Protein AF-A0A0K8TM25-F1 (afdb_monomer_lite)

Secondary structure (DSSP, 8-state):
--HHHHHHHHHHHTT-------PPPPP-------EEEEETTT--EEEESSHHHHHHHHHH-TTSPEEEEEESPPPTTS---

Organism: Tabanus bromius (NCBI:txid304241)

Structure (mmCIF, N/CA/C/O backbone):
data_AF-A0A0K8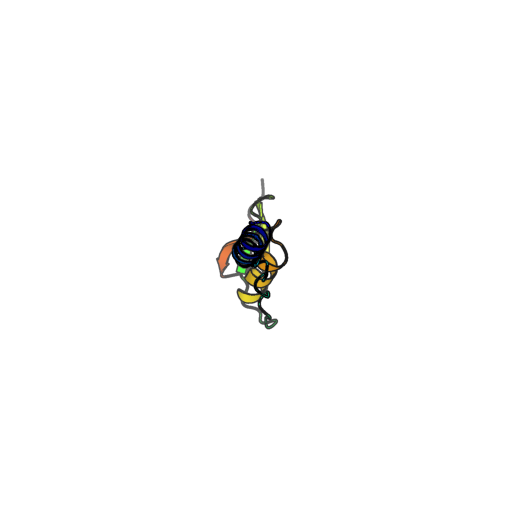TM25-F1
#
_entry.id   AF-A0A0K8TM25-F1
#
loop_
_atom_site.group_PDB
_atom_site.id
_atom_site.type_symbol
_atom_site.label_atom_id
_atom_site.label_alt_id
_atom_site.label_comp_id
_atom_site.label_asym_id
_atom_site.label_entity_id
_atom_site.label_seq_id
_atom_site.pdbx_PDB_ins_code
_atom_site.Cartn_x
_atom_site.Cartn_y
_atom_site.Cartn_z
_atom_site.occupancy
_atom_site.B_iso_or_equiv
_atom_site.auth_seq_id
_atom_site.auth_comp_id
_atom_site.auth_asym_id
_atom_site.auth_atom_id
_atom_site.pdbx_PDB_model_num
ATOM 1 N N . MET A 1 1 ? 49.710 -14.750 27.468 1.00 52.44 1 MET A N 1
ATOM 2 C CA . MET A 1 1 ? 48.330 -14.455 27.933 1.00 52.44 1 MET A CA 1
ATOM 3 C C . MET A 1 1 ? 47.643 -13.269 27.245 1.00 52.44 1 MET A C 1
ATOM 5 O O . MET A 1 1 ? 46.441 -13.352 27.079 1.00 52.44 1 MET A O 1
ATOM 9 N N . LYS A 1 2 ? 48.341 -12.215 26.779 1.00 50.16 2 LYS A N 1
ATOM 10 C CA . LYS A 1 2 ? 47.720 -11.118 25.991 1.00 50.16 2 LYS A CA 1
ATOM 11 C C . LYS A 1 2 ? 47.219 -11.549 24.596 1.00 50.16 2 LYS A C 1
ATOM 13 O O . LYS A 1 2 ? 46.192 -11.067 24.144 1.00 50.16 2 LYS A O 1
ATOM 18 N N . PHE A 1 3 ? 47.912 -12.489 23.946 1.00 53.72 3 PHE A N 1
ATOM 19 C CA . PHE A 1 3 ? 47.567 -12.972 22.598 1.00 53.72 3 PHE A CA 1
ATOM 20 C C . PHE A 1 3 ? 46.292 -13.830 22.540 1.00 53.72 3 PHE A C 1
ATOM 22 O O . PHE A 1 3 ? 45.616 -13.836 21.519 1.00 53.72 3 PHE A O 1
ATOM 29 N N . LEU A 1 4 ? 45.926 -14.493 23.645 1.00 55.19 4 LEU A N 1
ATOM 30 C CA . LEU A 1 4 ? 44.688 -15.283 23.741 1.00 55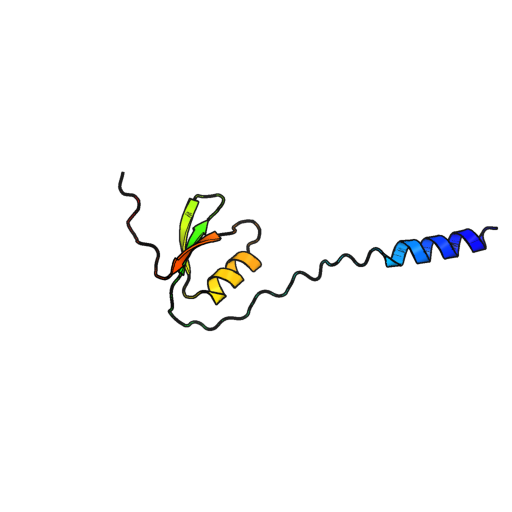.19 4 LEU A CA 1
ATOM 31 C C . LEU A 1 4 ? 43.432 -14.405 23.840 1.00 55.19 4 LEU A C 1
ATOM 33 O O . LEU A 1 4 ? 42.341 -14.866 23.547 1.00 55.19 4 LEU A O 1
ATOM 37 N N . ILE A 1 5 ? 43.576 -13.143 24.250 1.00 57.66 5 ILE A N 1
ATOM 38 C CA . ILE A 1 5 ? 42.445 -12.220 24.417 1.00 57.66 5 ILE A CA 1
ATOM 39 C C . ILE A 1 5 ? 42.077 -11.589 23.064 1.00 57.66 5 ILE A C 1
ATOM 41 O O . ILE A 1 5 ? 40.905 -11.369 22.774 1.00 57.66 5 ILE A O 1
ATOM 45 N N . ILE A 1 6 ? 43.073 -11.365 22.199 1.00 57.66 6 ILE A N 1
ATOM 46 C CA . ILE A 1 6 ? 42.894 -10.756 20.873 1.00 57.66 6 ILE A CA 1
ATOM 47 C C . ILE A 1 6 ? 42.123 -11.697 19.929 1.00 57.66 6 ILE A C 1
ATOM 49 O O . ILE A 1 6 ? 41.266 -11.240 19.175 1.00 57.66 6 ILE A O 1
ATOM 53 N N . SER A 1 7 ? 42.362 -13.012 20.000 1.00 58.06 7 SER A N 1
ATOM 54 C CA . SER A 1 7 ? 41.664 -13.997 19.158 1.00 58.06 7 SER A CA 1
ATOM 55 C C . SER A 1 7 ? 40.183 -14.169 19.516 1.00 58.06 7 SER A C 1
ATOM 57 O O . SER A 1 7 ? 39.363 -14.414 18.635 1.00 58.06 7 SER A O 1
ATOM 59 N N . VAL A 1 8 ? 39.819 -13.999 20.790 1.00 60.78 8 VAL A N 1
ATOM 60 C CA . VAL A 1 8 ? 38.432 -14.131 21.264 1.00 60.78 8 VAL A CA 1
ATOM 61 C C . VAL A 1 8 ? 37.570 -12.949 20.805 1.00 60.78 8 VAL A C 1
ATOM 63 O O . VAL A 1 8 ? 36.417 -13.143 20.433 1.00 60.78 8 VAL A O 1
ATOM 66 N N . ILE A 1 9 ? 38.132 -11.738 20.740 1.00 63.88 9 ILE A N 1
ATOM 67 C CA . ILE A 1 9 ? 37.409 -10.538 20.284 1.00 63.88 9 ILE A CA 1
ATOM 68 C C . ILE A 1 9 ? 37.058 -10.643 18.794 1.00 63.88 9 ILE A C 1
ATOM 70 O O . ILE A 1 9 ? 35.928 -10.354 18.410 1.00 63.88 9 ILE A O 1
ATOM 74 N N . ALA A 1 10 ? 37.982 -11.136 17.964 1.00 61.53 10 ALA A N 1
ATOM 75 C CA . ALA A 1 10 ? 37.727 -11.335 16.537 1.00 61.53 10 ALA A CA 1
ATOM 76 C C . ALA A 1 10 ? 36.599 -12.350 16.271 1.00 61.53 10 ALA A C 1
ATOM 78 O O . ALA A 1 10 ? 35.796 -12.129 15.371 1.00 61.53 10 ALA A O 1
ATOM 79 N N . LEU A 1 11 ? 36.495 -13.416 17.079 1.00 58.41 11 LEU A N 1
ATOM 80 C CA . LEU A 1 11 ? 35.412 -14.408 16.995 1.00 58.41 11 LEU A CA 1
ATOM 81 C C . LEU A 1 11 ? 34.054 -13.854 17.448 1.00 58.41 11 LEU A C 1
ATOM 83 O O . LEU A 1 11 ? 33.028 -14.219 16.882 1.00 58.41 11 LEU A O 1
ATOM 87 N N . ILE A 1 12 ? 34.034 -12.951 18.430 1.00 61.91 12 ILE A N 1
ATOM 88 C CA . ILE A 1 12 ? 32.800 -12.290 18.881 1.00 61.91 12 ILE A CA 1
ATOM 89 C C . ILE A 1 12 ? 32.314 -11.272 17.832 1.00 61.91 12 ILE A C 1
ATOM 91 O O . ILE A 1 12 ? 31.110 -11.093 17.661 1.00 61.91 12 ILE A O 1
ATOM 95 N N . CYS A 1 13 ? 33.223 -10.648 17.076 1.00 61.22 13 CYS A N 1
ATOM 96 C CA . CYS A 1 13 ? 32.872 -9.653 16.061 1.00 61.22 13 CYS A CA 1
ATOM 97 C C . CYS A 1 13 ? 32.226 -10.226 14.783 1.00 61.22 13 CYS A C 1
ATOM 99 O O . CYS A 1 13 ? 31.558 -9.476 14.075 1.00 61.22 13 CYS A O 1
ATOM 101 N N . ILE A 1 14 ? 32.366 -11.526 14.484 1.00 59.28 14 ILE A N 1
ATOM 102 C CA . ILE A 1 14 ? 31.790 -12.138 13.262 1.00 59.28 14 ILE A CA 1
ATOM 103 C C . ILE A 1 14 ? 30.255 -12.239 13.342 1.00 59.28 14 ILE A C 1
ATOM 105 O O . ILE A 1 14 ? 29.580 -12.329 12.322 1.00 59.28 14 ILE A O 1
ATOM 109 N N . SER A 1 15 ? 29.685 -12.173 14.548 1.00 57.72 15 SER A N 1
ATOM 110 C CA . SER A 1 15 ? 28.235 -12.256 14.761 1.00 57.72 15 SER A CA 1
ATOM 111 C C . SER A 1 15 ? 27.495 -10.936 14.522 1.00 57.72 15 SER A C 1
ATOM 113 O O . SER A 1 15 ? 26.268 -10.935 14.494 1.00 57.72 15 SER A O 1
ATOM 115 N N . PHE A 1 16 ? 28.202 -9.816 14.328 1.00 63.59 16 PHE A N 1
ATOM 116 C CA . PHE A 1 16 ? 27.588 -8.523 14.005 1.00 63.59 16 PHE A CA 1
ATOM 117 C C . PHE A 1 16 ? 27.624 -8.250 12.502 1.00 63.59 16 PHE A C 1
ATOM 119 O O . PHE A 1 16 ? 27.958 -7.152 12.061 1.00 63.59 16 PHE A O 1
ATOM 126 N N . THR A 1 17 ? 27.259 -9.234 11.682 1.00 55.47 17 THR A N 1
ATOM 127 C CA . THR A 1 17 ? 26.669 -8.875 10.394 1.00 55.47 17 THR A CA 1
ATOM 128 C C . THR A 1 17 ? 25.257 -8.392 10.705 1.00 55.47 17 THR A C 1
ATOM 130 O O . THR A 1 17 ? 24.332 -9.198 10.803 1.00 55.47 17 THR A O 1
ATOM 133 N N . ASP A 1 18 ? 25.099 -7.089 10.950 1.00 60.53 18 ASP A N 1
ATOM 134 C CA . ASP A 1 18 ? 23.779 -6.465 10.975 1.00 60.53 18 ASP A CA 1
ATOM 135 C C . ASP A 1 18 ? 23.122 -6.805 9.636 1.00 60.53 18 ASP A C 1
ATOM 137 O O . ASP A 1 18 ? 23.577 -6.377 8.572 1.00 60.53 18 ASP A O 1
ATOM 141 N N . SER A 1 19 ? 22.092 -7.650 9.668 1.00 58.22 19 SER A N 1
ATOM 142 C CA . SER A 1 19 ? 21.308 -7.989 8.489 1.00 58.22 19 SER A CA 1
ATOM 143 C C . SER A 1 19 ? 20.416 -6.814 8.070 1.00 58.22 19 SER A C 1
ATOM 145 O O . SER A 1 19 ? 19.285 -7.035 7.637 1.00 58.22 19 SER A O 1
ATOM 147 N N . ASN A 1 20 ? 20.920 -5.575 8.126 1.00 58.38 20 ASN A N 1
ATOM 148 C CA . ASN A 1 20 ? 20.374 -4.396 7.457 1.00 58.38 20 ASN A CA 1
ATOM 149 C C . ASN A 1 20 ? 20.493 -4.490 5.932 1.00 58.38 20 ASN A C 1
ATOM 151 O O . ASN A 1 20 ? 20.593 -3.493 5.222 1.00 58.38 20 ASN A O 1
ATOM 155 N N . GLN A 1 21 ? 20.440 -5.699 5.385 1.00 58.69 21 GLN A N 1
ATOM 156 C CA . GLN A 1 21 ? 20.031 -5.892 4.010 1.00 58.69 21 GLN A CA 1
ATOM 157 C C . GLN A 1 21 ? 18.518 -5.650 3.995 1.00 58.69 21 GLN A C 1
ATOM 159 O O . GLN A 1 21 ? 17.722 -6.592 3.964 1.00 58.69 21 GLN A O 1
ATOM 164 N N . GLY A 1 22 ? 18.119 -4.377 4.108 1.00 65.31 22 GLY A N 1
ATOM 165 C CA . GLY A 1 22 ? 16.756 -3.944 3.844 1.00 65.31 22 GLY A CA 1
ATOM 166 C C . GLY A 1 22 ? 16.361 -4.542 2.503 1.00 65.31 22 GLY A C 1
ATOM 167 O O . GLY A 1 22 ? 16.989 -4.252 1.485 1.00 65.31 22 GLY A O 1
ATOM 168 N N . ARG A 1 23 ? 15.415 -5.487 2.517 1.00 75.12 23 ARG A N 1
ATOM 169 C CA . ARG A 1 23 ? 15.040 -6.212 1.302 1.00 75.12 23 ARG A CA 1
ATOM 170 C C . ARG A 1 23 ? 14.649 -5.180 0.241 1.00 75.12 23 ARG A C 1
ATOM 172 O O . ARG A 1 23 ? 13.833 -4.311 0.555 1.00 75.12 23 ARG A O 1
ATOM 179 N N . PRO A 1 24 ? 15.207 -5.249 -0.980 1.00 87.94 24 PRO A N 1
ATOM 180 C CA . PRO A 1 24 ? 14.876 -4.281 -2.010 1.00 87.94 24 PRO A CA 1
ATOM 181 C C . PRO A 1 24 ? 13.373 -4.330 -2.284 1.00 87.94 24 PRO A C 1
ATOM 183 O O . PRO A 1 24 ? 12.780 -5.408 -2.395 1.00 87.94 24 PRO A O 1
ATOM 186 N N . CYS A 1 25 ? 12.756 -3.155 -2.362 1.00 94.25 25 CYS A N 1
ATOM 187 C CA . CYS A 1 25 ? 11.339 -3.045 -2.664 1.00 94.25 25 CYS A CA 1
ATOM 188 C C . CYS A 1 25 ? 11.053 -3.509 -4.101 1.00 94.25 25 CYS A C 1
ATOM 190 O O . CYS A 1 25 ? 11.907 -3.361 -4.979 1.00 94.25 25 CYS A O 1
ATOM 192 N N . PRO A 1 26 ? 9.872 -4.095 -4.360 1.00 95.50 26 PRO A N 1
ATOM 193 C CA . PRO A 1 26 ? 9.545 -4.625 -5.676 1.00 95.50 26 PRO A CA 1
ATOM 194 C C . PRO A 1 26 ? 9.480 -3.515 -6.732 1.00 95.50 26 PRO A C 1
ATOM 196 O O . PRO A 1 26 ? 8.948 -2.436 -6.480 1.00 95.50 26 PRO A O 1
ATOM 199 N N . SER A 1 27 ? 9.985 -3.809 -7.931 1.00 96.00 27 SER A N 1
ATOM 200 C CA . SER A 1 27 ? 9.749 -3.002 -9.133 1.00 96.00 27 SER A CA 1
ATOM 201 C C . SER A 1 27 ? 8.457 -3.461 -9.803 1.00 96.00 27 SER A C 1
ATOM 203 O O . SER A 1 27 ? 8.240 -4.663 -9.950 1.00 96.00 27 SER A O 1
ATOM 205 N N . CYS A 1 28 ? 7.603 -2.518 -10.190 1.00 97.00 28 CYS A N 1
ATOM 206 C CA . CYS A 1 28 ? 6.232 -2.799 -10.610 1.00 97.00 28 CYS A CA 1
ATOM 207 C C . CYS A 1 28 ? 5.915 -2.189 -11.975 1.00 97.00 28 CYS A C 1
ATOM 209 O O . CYS A 1 28 ? 6.428 -1.125 -12.320 1.00 97.00 28 CYS A O 1
ATOM 211 N N . SER A 1 29 ? 5.038 -2.852 -12.727 1.00 95.62 29 SER A N 1
ATOM 212 C CA . SER A 1 29 ? 4.338 -2.269 -13.870 1.00 95.62 29 SER A CA 1
ATOM 213 C C . SER A 1 29 ? 3.255 -1.285 -13.414 1.00 95.62 29 SER A C 1
ATOM 215 O O . SER A 1 29 ? 2.817 -1.305 -12.262 1.00 95.62 29 SER A O 1
ATOM 217 N N . ASN A 1 30 ? 2.814 -0.432 -14.341 1.00 94.25 30 ASN A N 1
ATOM 218 C CA . ASN A 1 30 ? 1.745 0.551 -14.126 1.00 94.25 30 ASN A CA 1
ATOM 219 C C . ASN A 1 30 ? 0.383 0.043 -14.637 1.00 94.25 30 ASN A C 1
ATOM 221 O O . ASN A 1 30 ? -0.422 0.813 -15.156 1.00 94.25 30 ASN A O 1
ATOM 225 N N . ASP A 1 31 ? 0.145 -1.266 -14.563 1.00 95.44 31 ASP A N 1
ATOM 226 C CA . ASP A 1 31 ? -1.140 -1.875 -14.899 1.00 95.44 31 ASP A CA 1
ATOM 227 C C . ASP A 1 31 ? -2.232 -1.452 -13.909 1.00 95.44 31 ASP A C 1
ATOM 229 O O . ASP A 1 31 ? -1.970 -1.242 -12.721 1.00 95.44 31 ASP A O 1
ATOM 233 N N . TRP A 1 32 ? -3.459 -1.325 -14.419 1.00 96.75 32 TRP A N 1
ATOM 234 C CA . TRP A 1 32 ? -4.622 -0.914 -13.641 1.00 96.75 32 TRP A CA 1
ATOM 235 C C . TRP A 1 32 ? -5.451 -2.125 -13.204 1.00 96.75 32 TRP A C 1
ATOM 237 O O . TRP A 1 32 ? -6.400 -2.53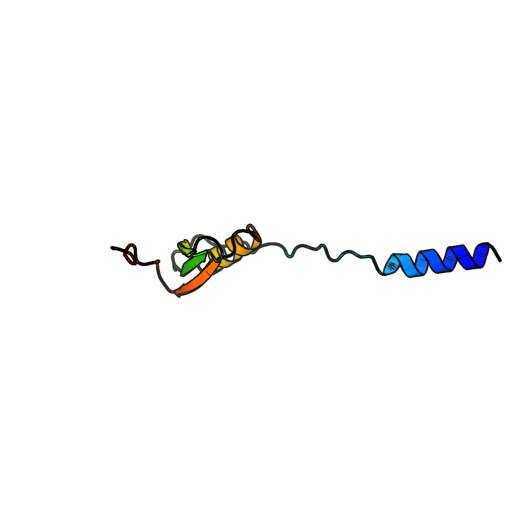6 -13.873 1.00 96.75 32 TRP A O 1
ATOM 247 N N . THR A 1 33 ? -5.082 -2.692 -12.060 1.00 97.62 33 THR A N 1
ATOM 248 C CA . THR A 1 33 ? -5.818 -3.751 -11.355 1.00 97.62 33 THR A CA 1
ATOM 249 C C . THR A 1 33 ? -5.942 -3.350 -9.881 1.00 97.62 33 THR A C 1
ATOM 251 O O . THR A 1 33 ? -5.183 -3.845 -9.040 1.00 97.62 33 THR A O 1
ATOM 254 N N . PRO A 1 34 ? -6.814 -2.379 -9.563 1.00 98.00 34 PRO A N 1
ATOM 255 C CA . PRO A 1 34 ? -6.710 -1.604 -8.337 1.00 98.00 34 PRO A CA 1
ATOM 256 C C . PRO A 1 34 ? -6.872 -2.442 -7.069 1.00 98.00 34 PRO A C 1
ATOM 258 O O . PRO A 1 34 ? -7.498 -3.500 -7.066 1.00 98.00 34 PRO A O 1
ATOM 261 N N . VAL A 1 35 ? -6.292 -1.946 -5.979 1.00 98.19 35 VAL A N 1
ATOM 262 C CA . VAL A 1 35 ? -6.377 -2.536 -4.640 1.00 98.19 35 VAL A CA 1
ATOM 263 C C . VAL A 1 35 ? -6.725 -1.446 -3.639 1.00 98.19 35 VAL A C 1
ATOM 265 O O . VAL A 1 35 ? -6.037 -0.423 -3.571 1.00 98.19 35 VAL A O 1
ATOM 268 N N . CYS A 1 36 ? -7.736 -1.687 -2.809 1.00 98.06 36 CYS A N 1
ATOM 269 C CA . CYS A 1 36 ? -8.074 -0.797 -1.715 1.00 98.06 36 CYS A CA 1
ATOM 270 C C . CYS A 1 36 ? -7.275 -1.172 -0.466 1.00 98.06 36 CYS A C 1
ATOM 272 O O . CYS A 1 36 ? -7.323 -2.312 0.009 1.00 98.06 36 CYS A O 1
ATOM 274 N N . GLY A 1 37 ? -6.541 -0.206 0.085 1.00 96.94 37 GLY A N 1
ATOM 275 C CA . GLY A 1 37 ? -5.823 -0.344 1.347 1.00 96.94 37 GLY A CA 1
ATOM 276 C C . GLY A 1 37 ? -6.266 0.693 2.374 1.00 96.94 37 GLY A C 1
ATOM 277 O O . GLY A 1 37 ? -6.682 1.791 2.016 1.00 96.94 37 GLY A O 1
ATOM 278 N N . ILE A 1 38 ? -6.135 0.363 3.656 1.00 96.38 38 ILE A N 1
ATOM 279 C CA . ILE A 1 38 ? -6.362 1.283 4.773 1.00 96.38 38 ILE A CA 1
ATOM 280 C C . ILE A 1 38 ? -5.053 1.527 5.519 1.00 96.38 38 ILE A C 1
ATOM 282 O O . ILE A 1 38 ? -4.376 0.582 5.923 1.00 96.38 38 ILE A O 1
ATOM 286 N N . CYS A 1 39 ? -4.691 2.793 5.712 1.00 95.81 39 CYS A N 1
ATOM 287 C CA . CYS A 1 39 ? -3.549 3.180 6.528 1.00 95.81 39 CYS A CA 1
ATOM 288 C C . CYS A 1 39 ? -3.764 2.732 7.982 1.00 95.81 39 CYS A C 1
ATOM 290 O O . CYS A 1 39 ? -4.784 3.046 8.606 1.00 95.81 39 CYS A O 1
ATOM 292 N N . ASN A 1 40 ? -2.793 2.021 8.554 1.00 94.88 40 ASN A N 1
ATOM 293 C CA . ASN A 1 40 ? -2.933 1.446 9.890 1.00 94.88 40 ASN A CA 1
ATOM 294 C C . ASN A 1 40 ? -3.017 2.505 10.998 1.00 94.88 40 ASN A C 1
ATOM 296 O O . ASN A 1 40 ? -3.700 2.260 11.997 1.00 94.88 40 ASN A O 1
ATOM 300 N N . THR A 1 41 ? -2.372 3.660 10.813 1.00 93.38 41 THR A N 1
ATOM 301 C CA . THR A 1 41 ? -2.312 4.754 11.795 1.00 93.38 41 THR A CA 1
ATOM 302 C C . THR A 1 41 ? -3.476 5.727 11.629 1.00 93.38 41 THR A C 1
ATOM 304 O O . THR A 1 41 ? -4.238 5.938 12.568 1.00 93.38 41 THR A O 1
ATOM 307 N N . THR A 1 42 ? -3.666 6.278 10.429 1.00 93.19 42 THR A N 1
ATOM 308 C CA . THR A 1 42 ? -4.682 7.313 10.164 1.00 93.19 42 THR A CA 1
ATOM 309 C C . THR A 1 42 ? -6.072 6.751 9.874 1.00 93.19 42 THR A C 1
ATOM 311 O O . THR A 1 42 ? -7.041 7.507 9.841 1.00 93.19 42 THR A O 1
ATOM 314 N N . LYS A 1 43 ? -6.182 5.438 9.627 1.00 93.75 43 LYS A N 1
ATOM 315 C CA . LYS A 1 43 ? -7.417 4.768 9.183 1.00 93.75 43 LYS A CA 1
ATOM 316 C C . LYS A 1 43 ? -8.008 5.355 7.893 1.00 93.75 43 LYS A C 1
ATOM 318 O O . LYS A 1 43 ? -9.199 5.212 7.633 1.00 93.75 43 LYS A O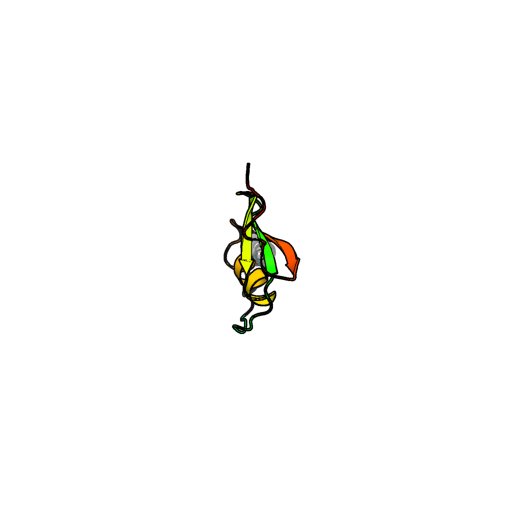 1
ATOM 323 N N . ARG A 1 44 ? -7.183 6.008 7.069 1.00 93.00 44 ARG A N 1
ATOM 324 C CA . ARG A 1 44 ? -7.578 6.529 5.755 1.00 93.00 44 ARG A CA 1
ATOM 325 C C . ARG A 1 44 ? -7.501 5.434 4.700 1.00 93.00 44 ARG A C 1
ATOM 327 O O . ARG A 1 44 ? -6.526 4.688 4.656 1.00 93.00 44 ARG A O 1
ATOM 334 N N . TYR A 1 45 ? -8.518 5.373 3.849 1.00 94.88 45 TYR A N 1
ATOM 335 C CA . TYR A 1 45 ? -8.544 4.494 2.686 1.00 94.88 45 TYR A CA 1
ATOM 336 C C . TYR A 1 45 ? -7.780 5.126 1.523 1.00 94.88 45 TYR A C 1
ATOM 338 O O . TYR A 1 45 ? -7.820 6.344 1.332 1.00 94.88 45 TYR A O 1
ATOM 346 N N . LYS A 1 46 ? -7.082 4.292 0.756 1.00 95.44 46 LYS A N 1
ATOM 347 C CA . LYS A 1 46 ? -6.315 4.682 -0.424 1.00 95.44 46 LYS A CA 1
ATOM 348 C C . LYS A 1 46 ? -6.371 3.576 -1.471 1.00 95.44 46 LYS A C 1
ATOM 350 O O . LYS A 1 46 ? -6.069 2.419 -1.173 1.00 95.44 46 LYS A O 1
ATOM 355 N N . THR A 1 47 ? -6.704 3.959 -2.697 1.00 97.25 47 THR A N 1
ATOM 356 C CA . THR A 1 47 ? -6.602 3.091 -3.871 1.00 97.25 47 THR A CA 1
ATOM 357 C C . THR A 1 47 ? -5.157 3.041 -4.359 1.00 97.25 47 THR A C 1
ATOM 359 O O . THR A 1 47 ? -4.507 4.073 -4.534 1.00 97.25 47 THR A O 1
ATOM 362 N N . PHE A 1 48 ? -4.657 1.836 -4.604 1.00 97.44 48 PHE A N 1
ATOM 363 C CA . PHE A 1 48 ? -3.373 1.568 -5.246 1.00 97.44 48 PHE A CA 1
ATOM 364 C C . PHE A 1 48 ? -3.632 0.978 -6.630 1.00 97.44 48 PHE A C 1
ATOM 366 O O . PHE A 1 48 ? -4.543 0.170 -6.768 1.00 97.44 48 PHE A O 1
ATOM 373 N N . GLN A 1 49 ? -2.841 1.347 -7.644 1.00 97.69 49 GLN A N 1
ATOM 374 C CA . GLN A 1 49 ? -3.124 0.950 -9.037 1.00 97.69 49 GLN A CA 1
ATOM 375 C C . GLN A 1 49 ? -3.067 -0.567 -9.247 1.00 97.69 49 GLN A C 1
ATOM 377 O O . GLN A 1 49 ? -3.821 -1.101 -10.052 1.00 97.69 49 GLN A O 1
ATOM 382 N N . ASN A 1 50 ? -2.192 -1.257 -8.509 1.00 97.81 50 ASN A N 1
ATOM 383 C CA . ASN A 1 50 ? -2.113 -2.711 -8.491 1.00 97.81 50 ASN A CA 1
ATOM 384 C C . ASN A 1 50 ? -1.487 -3.253 -7.198 1.00 97.81 50 ASN A C 1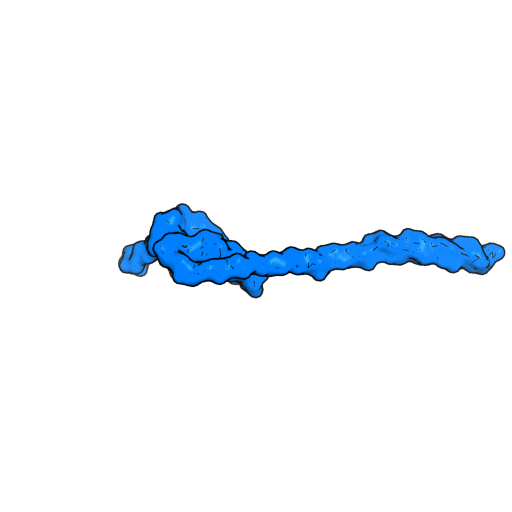
ATOM 386 O O . ASN A 1 50 ? -0.956 -2.523 -6.352 1.00 97.81 50 ASN A O 1
ATOM 390 N N . GLN A 1 51 ? -1.538 -4.578 -7.053 1.00 98.12 51 GLN A N 1
ATOM 391 C CA . GLN A 1 51 ? -1.032 -5.310 -5.892 1.00 98.12 51 GLN A CA 1
ATOM 392 C C . GLN A 1 51 ? 0.485 -5.164 -5.694 1.00 98.12 51 GLN A C 1
ATOM 394 O O . GLN A 1 51 ? 0.950 -5.223 -4.549 1.00 98.12 51 GLN A O 1
ATOM 399 N N . CYS A 1 52 ? 1.255 -4.993 -6.773 1.00 98.19 52 CYS A N 1
ATOM 400 C CA . CYS A 1 52 ? 2.697 -4.781 -6.693 1.00 98.19 52 CYS A CA 1
ATOM 401 C C . CYS A 1 52 ? 2.994 -3.399 -6.103 1.00 98.19 52 CYS A C 1
ATOM 403 O O . CYS A 1 52 ? 3.710 -3.307 -5.106 1.00 98.19 52 CYS A O 1
ATOM 405 N N . LEU A 1 53 ? 2.371 -2.347 -6.641 1.00 98.19 53 LEU A N 1
ATOM 406 C CA . LEU A 1 53 ? 2.535 -0.971 -6.169 1.00 98.19 53 LEU A CA 1
ATOM 407 C C . LEU A 1 53 ? 2.060 -0.791 -4.722 1.00 98.19 53 LEU A C 1
ATOM 409 O O . LEU A 1 53 ? 2.697 -0.068 -3.961 1.00 98.19 53 LEU A O 1
ATOM 413 N N . PHE A 1 54 ? 1.017 -1.510 -4.295 1.00 98.12 54 PHE A N 1
ATOM 414 C CA . PHE A 1 54 ? 0.631 -1.592 -2.880 1.00 98.12 54 PHE A CA 1
ATOM 415 C C . PHE A 1 54 ? 1.774 -2.122 -1.989 1.00 98.12 54 PHE A C 1
ATOM 417 O O . PHE A 1 54 ? 2.085 -1.547 -0.945 1.00 98.12 54 PHE A O 1
ATOM 424 N N . ARG A 1 55 ? 2.444 -3.207 -2.401 1.00 97.38 55 ARG A N 1
ATOM 425 C CA . ARG A 1 55 ? 3.573 -3.786 -1.647 1.00 97.38 55 ARG A CA 1
ATOM 426 C C . ARG A 1 55 ? 4.805 -2.886 -1.688 1.00 97.38 55 ARG A C 1
ATOM 428 O O . ARG A 1 55 ? 5.460 -2.726 -0.661 1.00 97.38 55 ARG A O 1
ATOM 435 N N . ALA A 1 56 ? 5.100 -2.294 -2.845 1.00 97.19 56 ALA A N 1
ATOM 436 C CA . ALA A 1 56 ? 6.178 -1.323 -3.005 1.00 97.19 56 ALA A CA 1
ATOM 437 C C . ALA A 1 56 ? 5.977 -0.128 -2.068 1.00 97.19 56 ALA A C 1
ATOM 439 O O . ALA A 1 56 ? 6.910 0.266 -1.372 1.00 97.19 56 ALA A O 1
ATOM 440 N N . TYR A 1 57 ? 4.744 0.380 -1.969 1.00 97.12 57 TYR A N 1
ATOM 441 C CA . TYR A 1 57 ? 4.408 1.464 -1.054 1.00 97.12 57 TYR A CA 1
ATOM 442 C C . TYR A 1 57 ? 4.721 1.106 0.399 1.00 97.12 57 TYR A C 1
ATOM 444 O O . TYR A 1 57 ? 5.447 1.846 1.053 1.00 97.12 57 TYR A O 1
ATOM 452 N N . ASN A 1 58 ? 4.236 -0.034 0.895 1.00 96.94 58 ASN A N 1
ATOM 453 C CA . ASN A 1 58 ? 4.502 -0.457 2.274 1.00 96.94 58 ASN A CA 1
ATOM 454 C C . ASN A 1 58 ? 5.991 -0.704 2.541 1.00 96.94 58 ASN A C 1
ATOM 456 O O . ASN A 1 58 ? 6.468 -0.438 3.640 1.00 96.94 58 ASN A O 1
ATOM 460 N N . CYS A 1 59 ? 6.722 -1.200 1.542 1.00 96.19 59 CYS A N 1
ATOM 461 C CA . CYS A 1 59 ? 8.162 -1.392 1.641 1.00 96.19 59 CYS A CA 1
ATOM 462 C C . CYS A 1 59 ? 8.914 -0.055 1.754 1.00 96.19 59 CYS A C 1
ATOM 464 O O . CYS A 1 59 ? 9.788 0.086 2.605 1.00 96.19 59 CYS A O 1
ATOM 466 N N . HIS A 1 60 ? 8.544 0.943 0.946 1.00 94.88 60 HIS A N 1
ATOM 467 C CA . HIS A 1 60 ? 9.148 2.277 0.990 1.00 94.88 60 HIS A CA 1
ATOM 468 C C . HIS A 1 60 ? 8.688 3.124 2.182 1.00 94.88 60 HIS A C 1
ATOM 470 O O . HIS A 1 60 ? 9.393 4.048 2.576 1.00 94.88 60 HIS A O 1
ATOM 476 N N . ASN A 1 61 ? 7.525 2.815 2.762 1.00 94.75 61 ASN A N 1
ATOM 477 C CA . ASN A 1 61 ? 6.903 3.598 3.826 1.00 94.75 61 ASN A CA 1
ATOM 478 C C . ASN A 1 61 ? 6.630 2.731 5.073 1.00 94.75 61 ASN A C 1
ATOM 480 O O . ASN A 1 61 ? 5.470 2.514 5.430 1.00 94.75 61 ASN A O 1
ATOM 484 N N . PRO A 1 62 ? 7.671 2.255 5.786 1.00 92.12 62 PRO A N 1
ATOM 485 C CA . PRO A 1 62 ? 7.506 1.374 6.949 1.00 92.12 62 PRO A CA 1
ATOM 486 C C . PRO A 1 62 ? 6.774 2.032 8.132 1.00 92.12 62 PRO A C 1
ATOM 488 O O . PRO A 1 62 ? 6.288 1.335 9.019 1.00 92.12 62 PRO A O 1
ATOM 491 N N . HIS A 1 63 ? 6.664 3.364 8.150 1.00 92.94 63 HIS A N 1
ATOM 492 C CA . HIS A 1 63 ? 5.918 4.121 9.162 1.00 92.94 63 HIS A CA 1
ATOM 493 C C . HIS A 1 63 ? 4.480 4.475 8.738 1.00 92.94 63 HIS A C 1
ATOM 495 O O . HIS A 1 63 ? 3.712 4.972 9.559 1.00 92.94 63 HIS A O 1
ATOM 501 N N . ASP A 1 64 ? 4.100 4.194 7.488 1.00 94.25 64 ASP A N 1
ATOM 502 C CA . ASP A 1 64 ? 2.773 4.471 6.920 1.00 94.25 64 ASP A CA 1
ATOM 503 C C . ASP A 1 64 ? 2.207 3.221 6.223 1.00 94.25 64 ASP A C 1
ATOM 505 O O . ASP A 1 64 ? 1.754 3.226 5.077 1.00 94.25 64 ASP A O 1
ATOM 509 N N . VAL A 1 65 ? 2.286 2.088 6.922 1.00 97.06 65 VAL A N 1
ATOM 510 C CA . VAL A 1 65 ? 1.864 0.794 6.382 1.00 97.06 65 VAL A CA 1
ATOM 511 C C . VAL A 1 65 ? 0.351 0.768 6.187 1.00 97.06 65 VAL A C 1
ATOM 513 O O . VAL A 1 65 ? -0.424 1.068 7.100 1.00 97.06 65 VAL A O 1
ATOM 516 N N . HIS A 1 66 ? -0.064 0.345 4.998 1.00 98.06 66 HIS A N 1
ATOM 517 C CA . HIS A 1 66 ? -1.453 0.089 4.659 1.00 98.06 66 HIS A CA 1
ATOM 518 C C . HIS A 1 66 ? -1.752 -1.411 4.720 1.00 98.06 66 HIS A C 1
ATOM 520 O O . HIS A 1 66 ? -0.961 -2.238 4.266 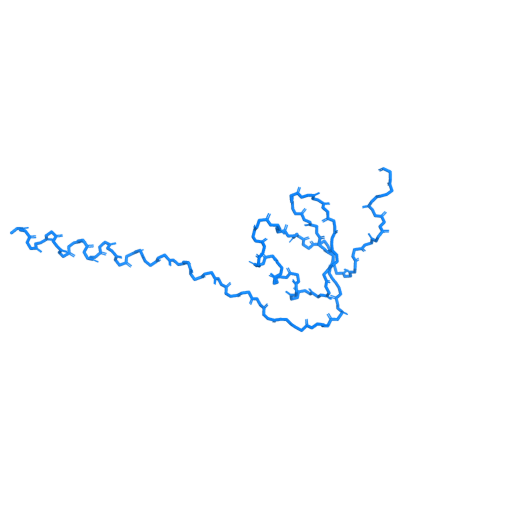1.00 98.06 66 HIS A O 1
ATOM 526 N N . THR A 1 67 ? -2.923 -1.772 5.234 1.00 98.00 67 THR A N 1
ATOM 527 C CA . THR A 1 67 ? -3.452 -3.139 5.166 1.00 98.00 67 THR A CA 1
ATOM 528 C C . THR A 1 67 ? -4.429 -3.236 4.003 1.00 98.00 67 THR A C 1
ATOM 530 O O . THR A 1 67 ? -5.261 -2.349 3.825 1.00 98.00 67 THR A O 1
ATOM 533 N N . LYS A 1 68 ? -4.332 -4.295 3.194 1.00 97.62 68 LYS A N 1
ATOM 534 C CA . LYS A 1 68 ? -5.273 -4.531 2.093 1.00 97.62 68 LYS A CA 1
ATOM 535 C C . LYS A 1 68 ? -6.661 -4.815 2.666 1.00 97.62 68 LYS A C 1
ATOM 537 O O . LYS A 1 68 ? -6.788 -5.640 3.565 1.00 97.62 68 LYS A O 1
ATOM 542 N N . VAL A 1 69 ? -7.673 -4.149 2.124 1.00 97.25 69 VAL A N 1
ATOM 543 C CA . VAL A 1 69 ? -9.080 -4.325 2.501 1.00 97.25 69 VAL A CA 1
ATOM 544 C C . VAL A 1 69 ? -9.766 -5.241 1.494 1.00 97.25 69 VAL A C 1
ATOM 546 O O . VAL A 1 69 ? -10.315 -6.269 1.875 1.00 97.25 69 VAL A O 1
ATOM 549 N N . HIS A 1 70 ? -9.681 -4.909 0.205 1.00 97.38 70 HIS A N 1
ATOM 550 C CA . HIS A 1 70 ? -10.229 -5.712 -0.886 1.00 97.38 70 HIS A CA 1
ATOM 551 C C . HIS A 1 70 ? -9.501 -5.420 -2.206 1.00 97.38 70 HIS A C 1
ATOM 553 O O . HIS A 1 70 ? -8.727 -4.466 -2.313 1.00 97.38 70 HIS A O 1
ATOM 559 N N . ASP A 1 71 ? -9.728 -6.275 -3.201 1.00 97.12 71 ASP A N 1
ATOM 560 C CA . ASP A 1 71 ? -9.393 -5.986 -4.597 1.00 97.12 71 ASP A CA 1
ATOM 561 C C . ASP A 1 71 ? -10.433 -5.024 -5.194 1.00 97.12 71 ASP A C 1
ATOM 563 O O . ASP A 1 71 ? -11.606 -5.064 -4.821 1.00 97.12 71 ASP A O 1
ATOM 567 N N . GLY A 1 72 ? -10.007 -4.144 -6.094 1.00 96.12 72 GLY A N 1
ATOM 568 C CA . GLY A 1 72 ? -10.793 -3.017 -6.599 1.00 96.12 72 GLY A CA 1
ATOM 569 C C . GLY A 1 72 ? -10.365 -1.673 -6.005 1.00 96.12 72 GLY A C 1
ATOM 570 O O . GLY A 1 72 ? -9.528 -1.599 -5.104 1.00 96.12 72 GLY A O 1
ATOM 571 N N . GLU A 1 73 ? -10.926 -0.590 -6.531 1.00 96.44 73 GLU A N 1
ATOM 572 C CA . GLU A 1 73 ? -10.729 0.748 -5.969 1.00 96.44 73 GLU A CA 1
ATOM 573 C C . GLU A 1 73 ? -11.416 0.869 -4.612 1.00 96.44 73 GLU A C 1
ATOM 575 O O . GLU A 1 73 ? -12.449 0.246 -4.387 1.00 96.44 73 GLU A O 1
ATOM 580 N N . CYS A 1 74 ? -10.884 1.694 -3.712 1.00 95.25 74 CYS A N 1
ATOM 581 C CA . CYS A 1 74 ? -11.655 2.086 -2.544 1.00 95.25 74 CYS A CA 1
ATOM 582 C C . CYS A 1 74 ? -12.898 2.850 -2.996 1.00 95.25 74 CYS A C 1
ATOM 584 O O . CYS A 1 74 ? -12.799 3.773 -3.802 1.00 95.25 74 CYS A O 1
ATOM 586 N N . GLU A 1 75 ? -14.054 2.502 -2.442 1.00 87.75 75 GLU A N 1
ATOM 587 C CA . GLU A 1 75 ? -15.265 3.284 -2.648 1.00 87.75 75 GLU A CA 1
ATOM 588 C C . GLU A 1 75 ? -15.029 4.720 -2.152 1.00 87.75 75 GLU A C 1
ATOM 590 O O . GLU A 1 75 ? -14.709 4.943 -0.978 1.00 87.75 75 GLU A O 1
ATOM 595 N N . GLU A 1 76 ? -15.213 5.715 -3.023 1.00 69.19 76 GLU A N 1
ATOM 596 C CA . GLU A 1 76 ? -15.312 7.123 -2.628 1.00 69.19 76 GLU A CA 1
ATOM 597 C C . GLU A 1 76 ? -16.635 7.338 -1.863 1.00 69.19 76 GLU A C 1
ATOM 599 O O . GLU A 1 76 ? -17.575 7.944 -2.370 1.00 69.19 76 GLU A O 1
ATOM 604 N N . GLY A 1 77 ? -16.792 6.760 -0.664 1.00 56.94 77 GLY A N 1
ATOM 605 C CA . GLY A 1 77 ? -18.134 6.730 -0.071 1.00 56.94 77 GLY A CA 1
ATOM 606 C C . GLY A 1 77 ? -18.353 6.224 1.350 1.00 56.94 77 GLY A C 1
ATOM 607 O O . GLY A 1 77 ? -19.439 6.467 1.875 1.00 56.94 77 GLY A O 1
ATOM 608 N N . ILE A 1 78 ? -17.386 5.605 2.028 1.00 54.72 78 ILE A N 1
ATOM 609 C CA . ILE A 1 78 ? -17.542 5.232 3.448 1.00 54.72 78 ILE A CA 1
ATOM 610 C C . ILE A 1 78 ? -16.648 6.185 4.272 1.00 54.72 78 ILE A C 1
ATOM 612 O O . ILE A 1 78 ? -15.488 5.871 4.522 1.00 54.72 78 ILE A O 1
ATOM 616 N N . LYS A 1 79 ? -17.018 7.427 4.637 1.00 47.78 79 LYS A N 1
ATOM 617 C CA . LYS A 1 79 ? -18.264 8.035 5.173 1.00 47.78 79 LYS A CA 1
ATOM 618 C C . LYS A 1 79 ? -18.362 9.515 4.719 1.00 47.78 79 LYS A C 1
ATOM 620 O O . LYS A 1 79 ? -17.311 10.129 4.570 1.00 47.78 79 LYS A O 1
ATOM 625 N N . LYS A 1 80 ? -19.482 10.229 4.493 1.00 44.69 80 LYS A N 1
ATOM 626 C CA . LYS A 1 80 ? -20.911 10.173 4.892 1.00 44.69 80 LYS A CA 1
ATOM 627 C C . LYS A 1 80 ? -21.179 9.928 6.386 1.00 44.69 80 LYS A C 1
ATOM 629 O O . LYS A 1 80 ? -21.386 8.784 6.774 1.00 44.69 80 LYS A O 1
ATOM 634 N N . GLY A 1 81 ? -21.260 11.024 7.156 1.00 38.00 81 GLY A N 1
ATOM 635 C CA . GLY A 1 81 ? -21.828 11.085 8.516 1.00 38.00 81 GLY A CA 1
ATOM 636 C C . GLY A 1 81 ? -20.826 10.879 9.637 1.00 38.00 81 GLY A C 1
ATOM 637 O O . GLY A 1 81 ? -20.415 9.714 9.839 1.00 38.00 81 GLY A O 1
#

Radius of gyration: 22.16 Å; chains: 1; bounding box: 70×26×43 Å

InterPro domains:
  IPR002350 Kazal domain [PS51465] (19-76)
  IPR036058 Kazal domain superfamily [SSF100895] (23-75)

Foldseek 3Di:
DVVVVVVVVVVVVVVPPPVPPLPDQDDDDQAAFKWWWAFPPPRDIFIDRDPSRLRSVCSVCVPGRTDTDGTDGPPPPPDDD

pLDDT: mean 82.26, std 18.83, range [38.0, 98.19]

Sequence (81 aa):
MKFLIISVIALICISFTDSNQGRPCPSCSNDWTPVCGICNTTKRYKTFQNQCLFRAYNCHNPHDVHTKVHDGECEEGIKKG